Protein AF-A0A7Y7N7R8-F1 (afdb_monomer_lite)

Secondary structure (DSSP, 8-state):
-------------------PPB--B-GGGTT-BTTS----BS---TTSBPPSEEEEEEETTEEEEEEEEEETTS-HHHHHHHHHHHHGGGB-GGGSS-SSEEEEEETTTTEEEEEEEETTEEEEEEEE--GGG--

pLDDT: mean 86.13, std 18.31, range [34.94, 98.69]

Foldseek 3Di:
DDDDDDDDDPPPPPPPPVLAAAFDFDCVQAFDAPPDDDDGGPDPPVRHAYFPDKDFDDDPRGTFKIKTHHFASAALVRHVVNCCVPFVVQWDPVAPPPRAKTKGQPPVQQWIWIWGADPGGIMIMIGGHDPVVPD

Structure (mmCIF, N/CA/C/O backbone):
data_AF-A0A7Y7N7R8-F1
#
_entry.id   AF-A0A7Y7N7R8-F1
#
loop_
_atom_site.group_PDB
_atom_site.id
_atom_site.type_symbol
_atom_site.label_atom_id
_atom_site.label_alt_id
_atom_site.label_comp_id
_atom_site.label_asym_id
_atom_site.label_entity_id
_atom_site.label_seq_id
_atom_site.pdbx_PDB_ins_code
_atom_site.Cartn_x
_atom_site.Cartn_y
_atom_site.Cartn_z
_atom_site.occupancy
_atom_site.B_iso_or_equiv
_atom_site.auth_seq_id
_atom_site.auth_comp_id
_atom_site.auth_asym_id
_atom_site.auth_atom_id
_atom_site.pdbx_PDB_model_num
ATOM 1 N N . MET A 1 1 ? -5.176 30.288 58.166 1.00 38.91 1 MET A N 1
ATOM 2 C CA . MET A 1 1 ? -6.059 29.700 57.132 1.00 38.91 1 MET A CA 1
ATOM 3 C C . MET A 1 1 ? -5.296 29.610 55.813 1.00 38.91 1 MET A C 1
ATOM 5 O O . MET A 1 1 ? -5.083 30.637 55.187 1.00 38.91 1 MET A O 1
ATOM 9 N N . LYS A 1 2 ? -4.819 28.422 55.416 1.00 34.94 2 LYS A N 1
ATOM 10 C CA . LYS A 1 2 ? -4.167 28.194 54.113 1.00 34.94 2 LYS A CA 1
ATOM 11 C C . LYS A 1 2 ? -5.128 27.394 53.232 1.00 34.94 2 LYS A C 1
ATOM 13 O O . LYS A 1 2 ? -5.525 26.300 53.616 1.00 34.94 2 LYS A O 1
ATOM 18 N N . LYS A 1 3 ? -5.539 27.967 52.097 1.00 40.97 3 LYS A N 1
ATOM 19 C CA . LYS A 1 3 ? -6.347 27.285 51.077 1.00 40.97 3 LYS A CA 1
ATOM 20 C C . LYS A 1 3 ? -5.410 26.419 50.234 1.00 40.97 3 LYS A C 1
ATOM 22 O O . LYS A 1 3 ? -4.478 26.950 49.638 1.00 40.97 3 LYS A O 1
ATOM 27 N N . ILE A 1 4 ? -5.640 25.111 50.212 1.00 45.59 4 ILE A N 1
ATOM 28 C CA . ILE A 1 4 ? -4.957 24.181 49.307 1.00 45.59 4 ILE A CA 1
ATOM 29 C C . ILE A 1 4 ? -5.834 24.087 48.058 1.00 45.59 4 ILE A C 1
ATOM 31 O O . ILE A 1 4 ? -6.977 23.645 48.139 1.00 45.59 4 ILE A O 1
ATOM 35 N N . ILE A 1 5 ? -5.326 24.574 46.927 1.00 48.94 5 ILE A N 1
ATOM 36 C CA . ILE A 1 5 ? -5.965 24.423 45.618 1.00 48.94 5 ILE A CA 1
ATOM 37 C C . ILE A 1 5 ? -5.519 23.065 45.080 1.00 48.94 5 ILE A C 1
ATOM 39 O O . ILE A 1 5 ? -4.333 22.847 44.845 1.00 48.94 5 ILE A O 1
ATOM 43 N N . LEU A 1 6 ? -6.469 22.142 44.951 1.00 40.31 6 LEU A N 1
ATOM 44 C CA . LEU A 1 6 ? -6.251 20.829 44.358 1.00 40.31 6 LEU A CA 1
ATOM 45 C C . LEU A 1 6 ? -6.399 20.976 42.837 1.00 40.31 6 LEU A C 1
ATOM 47 O O . LEU A 1 6 ? -7.508 21.127 42.328 1.00 40.31 6 LEU A O 1
ATOM 51 N N . THR A 1 7 ? -5.283 20.995 42.114 1.00 49.53 7 THR A N 1
ATOM 52 C CA . THR A 1 7 ? -5.288 21.025 40.648 1.00 49.53 7 THR A CA 1
ATOM 53 C C . THR A 1 7 ? -5.429 19.597 40.133 1.00 49.53 7 THR A C 1
ATOM 55 O O . THR A 1 7 ? -4.473 18.824 40.155 1.00 49.53 7 THR A O 1
ATOM 58 N N . THR A 1 8 ? -6.626 19.230 39.684 1.00 47.59 8 THR A N 1
ATOM 59 C CA . THR A 1 8 ? -6.876 17.952 39.010 1.00 47.59 8 THR A CA 1
ATOM 60 C C . THR A 1 8 ? -6.236 17.986 37.623 1.00 47.59 8 THR A C 1
ATOM 62 O O . THR A 1 8 ? -6.742 18.636 36.711 1.00 47.59 8 THR A O 1
ATOM 65 N N . ILE A 1 9 ? -5.110 17.292 37.459 1.00 52.53 9 ILE A N 1
ATOM 66 C CA . ILE A 1 9 ? -4.519 17.014 36.148 1.00 52.53 9 ILE A CA 1
ATOM 67 C C . ILE A 1 9 ? -5.372 15.919 35.507 1.00 52.53 9 ILE A C 1
ATOM 69 O O . ILE A 1 9 ? -5.274 14.746 35.860 1.00 52.53 9 ILE A O 1
ATOM 73 N N . MET A 1 10 ? -6.249 16.314 34.586 1.00 43.91 10 MET A N 1
ATOM 74 C CA . MET A 1 10 ? -6.976 15.385 33.730 1.00 43.91 10 MET A CA 1
ATOM 75 C C . MET A 1 10 ? -5.989 14.881 32.672 1.00 43.91 10 MET A C 1
ATOM 77 O O . MET A 1 10 ? -5.747 15.531 31.658 1.00 43.91 10 MET A O 1
ATOM 81 N N . LEU A 1 11 ? -5.335 13.759 32.968 1.00 39.94 11 LEU A N 1
ATOM 82 C CA . LEU A 1 11 ? -4.451 13.079 32.032 1.00 39.94 11 LEU A CA 1
ATOM 83 C C . LEU A 1 11 ? -5.332 12.516 30.907 1.00 39.94 11 LEU A C 1
ATOM 85 O O . LEU A 1 11 ? -6.044 11.534 31.110 1.00 39.94 11 LEU A O 1
ATOM 89 N N . LEU A 1 12 ? -5.329 13.169 29.741 1.00 43.19 12 LEU A N 1
ATOM 90 C CA . LEU A 1 12 ? -5.904 12.614 28.517 1.00 43.19 12 LEU A CA 1
ATOM 91 C C . LEU A 1 12 ? -5.058 11.392 28.138 1.00 43.19 12 LEU A C 1
ATOM 93 O O . LEU A 1 12 ? -4.054 11.498 27.436 1.00 43.19 12 LEU A O 1
ATOM 97 N N . THR A 1 13 ? -5.420 10.217 28.641 1.00 46.00 13 THR A N 1
ATOM 98 C CA . THR A 1 13 ? -4.945 8.970 28.060 1.00 46.00 13 THR A CA 1
ATOM 99 C C . THR A 1 13 ? -5.649 8.837 26.718 1.00 46.00 13 THR A C 1
ATOM 101 O O . THR A 1 13 ? -6.826 8.489 26.646 1.00 46.00 13 THR A O 1
ATOM 104 N N . ALA A 1 14 ? -4.941 9.182 25.638 1.00 50.72 14 ALA A N 1
ATOM 105 C CA . ALA A 1 14 ? -5.323 8.747 24.306 1.00 50.72 14 ALA A CA 1
ATOM 106 C C . ALA A 1 14 ? -5.465 7.226 24.382 1.00 50.72 14 ALA A C 1
ATOM 108 O O . ALA A 1 14 ? -4.484 6.496 24.541 1.00 50.72 14 ALA A O 1
ATOM 109 N N . THR A 1 15 ? -6.705 6.752 24.385 1.00 44.72 15 THR A N 1
ATOM 110 C CA . THR A 1 15 ? -7.005 5.340 24.237 1.00 44.72 15 THR A CA 1
ATOM 111 C C . THR A 1 15 ? -6.648 5.001 22.799 1.00 44.72 15 THR A C 1
ATOM 113 O O . THR A 1 15 ? -7.491 5.021 21.911 1.00 44.72 15 THR A O 1
ATOM 116 N N . HIS A 1 16 ? -5.372 4.696 22.558 1.00 47.75 16 HIS A N 1
ATOM 117 C CA . HIS A 1 16 ? -5.006 3.808 21.469 1.00 47.75 16 HIS A CA 1
ATOM 118 C C . HIS A 1 16 ? -5.651 2.463 21.813 1.00 47.75 16 HIS A C 1
ATOM 120 O O . HIS A 1 16 ? -5.028 1.581 22.404 1.00 47.75 16 HIS A O 1
ATOM 126 N N . LEU A 1 17 ? -6.952 2.329 21.525 1.00 47.31 17 LEU A N 1
ATOM 127 C CA . LEU A 1 17 ? -7.518 1.029 21.208 1.00 47.31 17 LEU A CA 1
ATOM 128 C C . LEU A 1 17 ? -6.512 0.416 20.241 1.00 47.31 17 LEU A C 1
ATOM 130 O O . LEU A 1 17 ? -6.251 1.016 19.204 1.00 47.31 17 LEU A O 1
ATOM 134 N N . ASN A 1 18 ? -5.871 -0.681 20.652 1.00 52.69 18 ASN A N 1
ATOM 135 C CA . ASN A 1 18 ? -4.915 -1.433 19.846 1.00 52.69 18 ASN A CA 1
ATOM 136 C C . ASN A 1 18 ? -5.650 -1.903 18.584 1.00 52.69 18 ASN A C 1
ATOM 138 O O . ASN A 1 18 ? -6.176 -3.015 18.535 1.00 52.69 18 ASN A O 1
ATOM 142 N N . ALA A 1 19 ? -5.771 -1.018 17.599 1.00 64.88 19 ALA A N 1
ATOM 143 C CA . ALA A 1 19 ? -6.252 -1.354 16.286 1.00 64.88 19 ALA A CA 1
ATOM 144 C C . ALA A 1 19 ? -5.179 -2.274 15.715 1.00 64.88 19 ALA A C 1
ATOM 146 O O . ALA A 1 19 ? -4.038 -1.876 15.512 1.00 64.88 19 ALA A O 1
ATOM 147 N N . GLN A 1 20 ? -5.534 -3.548 15.594 1.00 81.62 20 GLN A N 1
ATOM 148 C CA . GLN A 1 20 ? -4.665 -4.603 15.092 1.00 81.62 20 GLN A CA 1
ATOM 149 C C . GLN A 1 20 ? -4.029 -4.150 13.768 1.00 81.62 20 GLN A C 1
ATOM 151 O O . GLN A 1 20 ? -4.749 -3.698 12.883 1.00 81.62 20 GLN A O 1
ATOM 156 N N . GLU A 1 21 ? -2.709 -4.233 13.606 1.00 90.44 21 GLU A N 1
ATOM 157 C CA . GLU A 1 21 ? -2.064 -3.838 12.343 1.00 90.44 21 GLU A CA 1
ATOM 158 C C . GLU A 1 21 ? -2.637 -4.627 11.152 1.00 90.44 21 GLU A C 1
ATOM 160 O O . GLU A 1 21 ? -3.122 -5.750 11.307 1.00 90.44 21 GLU A O 1
ATOM 165 N N . ILE A 1 22 ? -2.575 -4.062 9.945 1.00 93.94 22 ILE A N 1
ATOM 166 C CA . ILE A 1 22 ? -2.929 -4.780 8.709 1.00 93.94 22 ILE A CA 1
ATOM 167 C C . ILE A 1 22 ? -1.675 -5.299 7.993 1.00 93.94 22 ILE A C 1
ATOM 169 O O . ILE A 1 22 ? -0.616 -4.665 8.021 1.00 93.94 22 ILE A O 1
ATOM 173 N N . LYS A 1 23 ? -1.779 -6.431 7.287 1.00 95.06 23 LYS A N 1
ATOM 174 C CA . LYS A 1 23 ? -0.655 -6.993 6.519 1.00 95.06 23 LYS A CA 1
ATOM 175 C C . LYS A 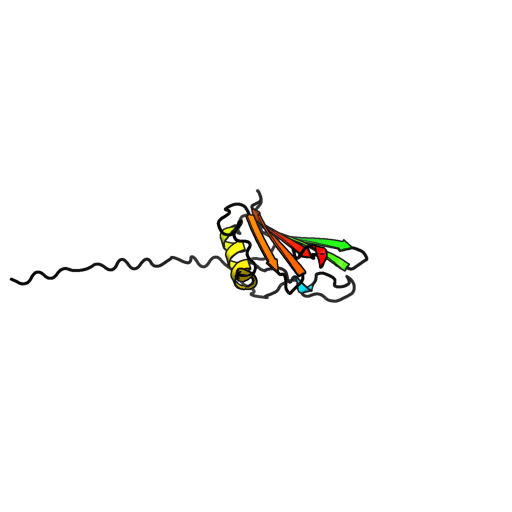1 23 ? -0.384 -6.252 5.216 1.00 95.06 23 LYS A C 1
ATOM 177 O O . LYS A 1 23 ? -0.803 -6.656 4.136 1.00 95.06 23 LYS A O 1
ATOM 182 N N . LEU A 1 24 ? 0.414 -5.195 5.295 1.00 95.94 24 LEU A N 1
ATOM 183 C CA . LEU A 1 24 ? 0.813 -4.431 4.114 1.00 95.94 24 LEU A CA 1
ATOM 184 C C . LEU A 1 24 ? 1.559 -5.282 3.077 1.00 95.94 24 LEU A C 1
ATOM 186 O O . LEU A 1 24 ? 2.531 -5.974 3.400 1.00 95.94 24 LEU A O 1
ATOM 190 N N . PHE A 1 25 ? 1.138 -5.147 1.819 1.00 96.19 25 PHE A N 1
ATOM 191 C CA . PHE A 1 25 ? 1.819 -5.739 0.673 1.00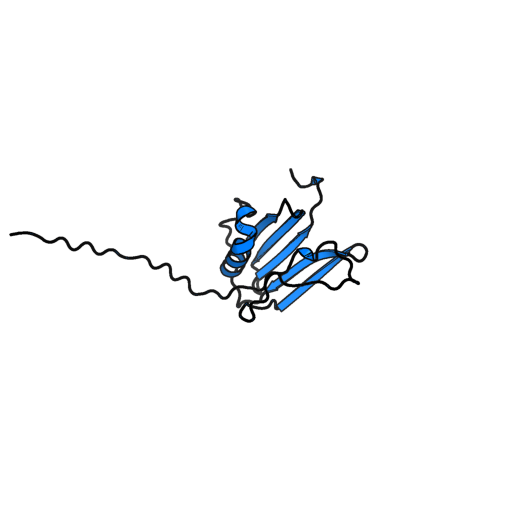 96.19 25 PHE A CA 1
ATOM 192 C C . PHE A 1 25 ? 3.230 -5.160 0.523 1.00 96.19 25 PHE A C 1
ATOM 194 O O . PHE A 1 25 ? 3.437 -3.974 0.790 1.00 96.19 25 PHE A O 1
ATOM 201 N N . ASP A 1 26 ? 4.197 -5.983 0.112 1.00 95.69 26 ASP A N 1
ATOM 202 C CA . ASP A 1 26 ? 5.578 -5.566 -0.133 1.00 95.69 26 ASP A CA 1
ATOM 203 C C . ASP A 1 26 ? 5.738 -5.007 -1.556 1.00 95.69 26 ASP A C 1
ATOM 205 O O . ASP A 1 26 ? 5.757 -5.764 -2.526 1.00 95.69 26 ASP A O 1
ATOM 209 N N . PRO A 1 27 ? 5.940 -3.687 -1.731 1.00 95.19 27 PRO A N 1
ATOM 210 C CA . PRO A 1 27 ? 6.105 -3.100 -3.058 1.00 95.19 27 PRO A CA 1
ATOM 211 C C . PRO A 1 27 ? 7.407 -3.532 -3.746 1.00 95.19 27 PRO A C 1
ATOM 213 O O . PRO A 1 27 ? 7.628 -3.173 -4.897 1.00 95.19 27 PRO A O 1
ATOM 216 N N . GLY A 1 28 ? 8.286 -4.280 -3.062 1.00 93.75 28 GLY A N 1
ATOM 217 C CA . GLY A 1 28 ? 9.457 -4.913 -3.665 1.00 93.75 28 GLY A CA 1
ATOM 218 C C . GLY A 1 28 ? 9.118 -5.856 -4.821 1.00 93.75 28 GLY A C 1
ATOM 219 O O . GLY A 1 28 ? 9.976 -6.061 -5.672 1.00 93.75 28 GLY A O 1
ATOM 220 N N . VAL A 1 29 ? 7.881 -6.363 -4.885 1.00 94.12 29 VAL A N 1
ATOM 221 C CA . VAL A 1 29 ? 7.376 -7.200 -5.985 1.00 94.12 29 VAL A CA 1
ATOM 222 C C . VAL A 1 29 ? 7.253 -6.426 -7.306 1.00 94.12 29 VAL A C 1
ATOM 224 O O . VAL A 1 29 ? 7.385 -7.014 -8.377 1.00 94.12 29 VAL A O 1
ATOM 227 N N . LEU A 1 30 ? 7.027 -5.108 -7.262 1.00 94.69 30 LEU A N 1
ATOM 228 C CA . LEU A 1 30 ? 6.831 -4.299 -8.468 1.00 94.69 30 LEU A CA 1
ATOM 229 C C . LEU A 1 30 ? 8.076 -4.342 -9.370 1.00 94.69 30 LEU A C 1
ATOM 231 O O . LEU A 1 30 ? 9.190 -4.050 -8.938 1.00 94.69 30 LEU A O 1
ATOM 235 N N . GLY A 1 31 ? 7.870 -4.681 -10.641 1.00 93.25 31 GLY A N 1
ATOM 236 C CA . GLY A 1 31 ? 8.911 -4.831 -11.657 1.00 93.25 31 GLY A CA 1
ATOM 237 C C . GLY A 1 31 ? 9.624 -6.189 -11.678 1.00 93.25 31 GLY A C 1
ATOM 238 O O . GLY A 1 31 ? 10.382 -6.428 -12.622 1.00 93.25 31 GLY A O 1
ATOM 239 N N . GLN A 1 32 ? 9.386 -7.069 -10.698 1.00 94.62 32 GLN A N 1
ATOM 240 C CA . GLN A 1 32 ? 9.906 -8.443 -10.716 1.00 94.62 32 GLN A CA 1
ATOM 241 C C . GLN A 1 32 ? 9.180 -9.291 -11.762 1.00 94.62 32 GLN A C 1
ATOM 243 O O . GLN A 1 32 ? 8.041 -8.983 -12.133 1.00 94.62 32 GLN A O 1
ATOM 248 N N . ALA A 1 33 ? 9.845 -10.337 -12.249 1.00 94.25 33 ALA A N 1
ATOM 249 C CA . ALA A 1 33 ? 9.256 -11.276 -13.193 1.00 94.25 33 ALA A CA 1
ATOM 250 C C . ALA A 1 33 ? 8.337 -12.277 -12.471 1.00 94.25 33 ALA A C 1
ATOM 252 O O . ALA A 1 33 ? 8.516 -12.577 -11.292 1.00 94.25 33 ALA A O 1
ATOM 253 N N . THR A 1 34 ? 7.318 -12.785 -13.164 1.00 92.56 34 THR A N 1
ATOM 254 C CA . THR A 1 34 ? 6.336 -13.709 -12.564 1.00 92.56 34 THR A CA 1
ATOM 255 C C . THR A 1 34 ? 6.863 -15.124 -12.325 1.00 92.56 34 THR A C 1
ATOM 257 O O . THR A 1 34 ? 6.197 -15.909 -11.658 1.00 92.56 34 THR A O 1
ATOM 260 N N . ASP A 1 35 ? 8.018 -15.468 -12.890 1.00 92.81 35 ASP A N 1
ATOM 261 C CA . ASP A 1 35 ? 8.715 -16.745 -12.700 1.00 92.81 35 ASP A CA 1
ATOM 262 C C . ASP A 1 35 ? 9.710 -16.725 -11.524 1.00 92.81 35 ASP A C 1
ATOM 264 O O . ASP A 1 35 ? 10.288 -17.758 -11.182 1.00 92.81 35 ASP A O 1
ATOM 268 N N . GLU A 1 36 ? 9.870 -15.580 -10.858 1.00 89.06 36 GLU A N 1
ATOM 269 C CA . GLU A 1 36 ? 10.686 -15.428 -9.657 1.00 89.06 36 GLU A CA 1
ATOM 270 C C . GLU A 1 36 ? 9.842 -15.604 -8.384 1.00 89.06 36 GLU A C 1
ATOM 272 O O . GLU A 1 36 ? 8.670 -15.225 -8.310 1.00 89.06 36 GLU A O 1
ATOM 277 N N . ALA A 1 37 ? 10.442 -16.178 -7.338 1.00 90.06 37 ALA A N 1
ATOM 278 C CA . ALA A 1 37 ? 9.797 -16.265 -6.033 1.00 90.06 37 ALA A CA 1
ATOM 279 C C . ALA A 1 37 ? 9.725 -14.876 -5.385 1.00 90.06 37 ALA A C 1
ATOM 281 O O . ALA A 1 37 ? 10.753 -14.229 -5.179 1.00 90.06 37 ALA A O 1
ATOM 282 N N . VAL A 1 38 ? 8.521 -14.447 -5.000 1.00 90.06 38 VAL A N 1
ATOM 283 C CA . VAL A 1 38 ? 8.290 -13.107 -4.448 1.00 90.06 38 VAL A CA 1
ATOM 284 C C . VAL A 1 38 ? 7.767 -13.147 -3.014 1.00 90.06 38 VAL A C 1
ATOM 286 O O . VAL A 1 38 ? 6.975 -14.009 -2.630 1.00 90.06 38 VAL A O 1
ATOM 289 N N . LYS A 1 39 ? 8.188 -12.173 -2.202 1.00 90.56 39 LYS A N 1
ATOM 290 C CA . LYS A 1 39 ? 7.637 -11.936 -0.863 1.00 90.56 39 LYS A CA 1
ATOM 291 C C . LYS A 1 39 ? 6.451 -10.981 -0.981 1.00 90.56 39 LYS A C 1
ATOM 293 O O . LYS A 1 39 ? 6.633 -9.842 -1.385 1.00 90.56 39 LYS A O 1
ATOM 298 N N . LEU A 1 40 ? 5.254 -11.431 -0.601 1.00 90.31 40 LEU A N 1
ATOM 299 C CA . LEU A 1 40 ? 4.027 -10.638 -0.770 1.00 90.31 40 LEU A CA 1
ATOM 300 C C . LEU A 1 40 ? 3.794 -9.589 0.324 1.00 90.31 40 LEU A C 1
ATOM 302 O O . LEU A 1 40 ? 3.138 -8.594 0.051 1.00 90.31 40 LEU A O 1
ATOM 306 N N . PHE A 1 41 ? 4.308 -9.776 1.544 1.00 92.31 41 PHE A N 1
ATOM 307 C CA . PHE A 1 41 ? 3.987 -8.914 2.694 1.00 92.31 41 PHE A CA 1
ATOM 308 C C . PHE A 1 41 ? 5.235 -8.368 3.371 1.00 92.31 41 PHE A C 1
ATOM 310 O O . PHE A 1 41 ? 6.157 -9.133 3.632 1.00 92.31 41 PHE A O 1
ATOM 317 N N . VAL A 1 42 ? 5.256 -7.078 3.730 1.00 84.12 42 VAL A N 1
ATOM 318 C CA . VAL A 1 42 ? 6.439 -6.432 4.338 1.00 84.12 42 VAL A CA 1
ATOM 319 C C . VAL A 1 42 ? 6.814 -7.087 5.6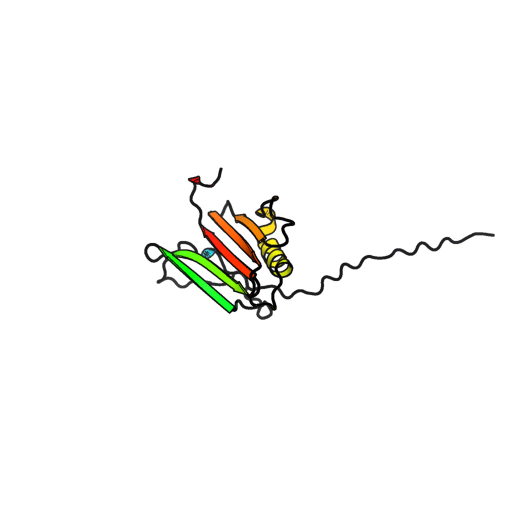73 1.00 84.12 42 VAL A C 1
ATOM 321 O O . VAL A 1 42 ? 7.982 -7.424 5.899 1.00 84.12 42 VAL A O 1
ATOM 324 N N . ALA A 1 43 ? 5.821 -7.273 6.545 1.00 76.56 43 ALA A N 1
ATOM 325 C CA . ALA A 1 43 ? 5.949 -7.908 7.852 1.00 76.56 43 ALA A CA 1
ATOM 326 C C . ALA A 1 43 ? 5.046 -9.143 7.934 1.00 76.56 43 ALA A C 1
ATOM 328 O O . ALA A 1 43 ? 3.972 -9.183 7.338 1.00 76.56 43 ALA A O 1
ATOM 329 N N . THR A 1 44 ? 5.488 -10.145 8.690 1.00 69.00 44 THR A N 1
ATOM 330 C CA . THR A 1 44 ? 4.758 -11.397 8.912 1.00 69.00 44 THR A CA 1
ATOM 331 C C . THR A 1 44 ? 4.252 -11.487 10.348 1.00 69.00 44 THR A C 1
ATOM 333 O O . THR A 1 44 ? 4.377 -12.548 10.955 1.00 69.00 44 THR A O 1
ATOM 336 N N . ASP A 1 45 ? 3.733 -10.390 10.918 1.00 83.38 45 ASP A N 1
ATOM 337 C CA . ASP A 1 45 ? 3.048 -10.488 12.211 1.00 83.38 45 ASP A CA 1
ATOM 338 C C . ASP A 1 45 ? 1.854 -11.444 12.036 1.00 83.38 45 ASP A C 1
ATOM 340 O O . ASP A 1 45 ? 0.949 -11.149 11.246 1.00 83.38 45 ASP A O 1
ATOM 344 N N . PRO A 1 46 ? 1.841 -12.610 12.710 1.00 82.06 46 PRO A N 1
ATOM 345 C CA . PRO A 1 46 ? 0.742 -13.563 12.598 1.00 82.06 46 PRO A CA 1
ATOM 346 C C . PRO A 1 46 ? -0.577 -13.005 13.141 1.00 82.06 46 PRO A C 1
ATOM 348 O O . PRO A 1 46 ? -1.630 -13.571 12.863 1.00 82.06 46 PRO A O 1
ATOM 351 N N . LYS A 1 47 ? -0.530 -11.918 13.918 1.00 87.31 47 LYS A N 1
ATOM 352 C CA . LYS A 1 47 ? -1.705 -11.228 14.435 1.00 87.31 47 LYS A CA 1
ATOM 353 C C . LYS A 1 47 ? -2.150 -10.076 13.545 1.00 87.31 47 LYS A C 1
ATOM 355 O O . LYS A 1 47 ? -3.195 -9.526 13.841 1.00 87.31 47 LYS A O 1
ATOM 360 N N . ALA A 1 48 ? -1.438 -9.686 12.494 1.00 91.50 48 ALA A N 1
ATOM 361 C CA . ALA A 1 48 ? -1.934 -8.629 11.617 1.00 91.50 48 ALA A CA 1
ATOM 362 C C . ALA A 1 48 ? -3.124 -9.123 10.773 1.00 91.50 48 ALA A C 1
ATOM 364 O O . ALA A 1 48 ? -3.174 -10.286 10.369 1.00 91.50 48 ALA A O 1
ATOM 365 N N . VAL A 1 49 ? -4.085 -8.238 10.500 1.00 93.94 49 VAL A N 1
ATOM 366 C CA . VAL A 1 49 ? -5.268 -8.551 9.691 1.00 93.94 49 VAL A CA 1
ATOM 367 C C . VAL A 1 49 ? -4.842 -8.854 8.254 1.00 93.94 49 VAL A C 1
ATOM 369 O O . VAL A 1 49 ? -4.169 -8.046 7.611 1.00 93.94 49 VAL A O 1
ATOM 372 N N . GLU A 1 50 ? -5.248 -10.018 7.755 1.00 94.31 50 GLU A N 1
ATOM 373 C CA . GLU A 1 50 ? -5.006 -10.463 6.380 1.00 94.31 50 GLU A CA 1
ATOM 374 C C . GLU A 1 50 ? -5.897 -9.709 5.377 1.00 94.31 50 GLU A C 1
ATOM 376 O O . GLU A 1 50 ? -7.047 -9.381 5.699 1.00 94.31 50 GLU A O 1
ATOM 381 N N . PRO A 1 51 ? -5.420 -9.461 4.145 1.00 95.88 51 PRO A N 1
ATOM 382 C CA . PRO A 1 51 ? -6.288 -8.989 3.079 1.00 95.88 51 PRO A CA 1
ATOM 383 C C . PRO A 1 51 ? -7.276 -10.081 2.653 1.00 95.88 51 PRO A C 1
ATOM 385 O O . PRO A 1 51 ? -6.973 -11.272 2.682 1.00 95.88 51 PRO A O 1
ATOM 388 N N . GLN A 1 52 ? -8.458 -9.666 2.203 1.00 96.75 52 GLN A N 1
ATOM 389 C CA . GLN A 1 52 ? -9.438 -10.572 1.602 1.00 96.75 52 GLN A CA 1
ATOM 390 C C . GLN A 1 52 ? -9.047 -10.947 0.176 1.00 96.75 52 GLN A C 1
ATOM 392 O O . GLN A 1 52 ? -9.208 -12.096 -0.230 1.00 96.75 52 GLN A O 1
ATOM 397 N N . THR A 1 53 ? -8.539 -9.977 -0.589 1.00 96.81 53 THR A N 1
ATOM 398 C CA . THR A 1 53 ? -8.075 -10.199 -1.958 1.00 96.81 53 THR A CA 1
ATOM 399 C C . THR A 1 53 ? -6.836 -9.365 -2.262 1.00 96.81 53 THR A C 1
ATOM 401 O O . THR A 1 53 ? -6.631 -8.272 -1.723 1.00 96.81 53 THR A O 1
ATOM 404 N N . ILE A 1 54 ? -6.005 -9.904 -3.151 1.00 97.06 54 ILE A N 1
ATOM 405 C CA . ILE A 1 54 ? -4.888 -9.207 -3.782 1.00 97.06 54 ILE A CA 1
ATOM 406 C C . ILE A 1 54 ? -5.062 -9.405 -5.285 1.00 97.06 54 ILE A C 1
ATOM 408 O O . ILE A 1 54 ? -5.082 -10.537 -5.763 1.00 97.06 54 ILE A O 1
ATOM 412 N N . GLN A 1 55 ? -5.199 -8.309 -6.021 1.00 97.62 55 GLN A N 1
ATOM 413 C CA . GLN A 1 55 ? -5.166 -8.288 -7.477 1.00 97.62 55 GLN A CA 1
ATOM 414 C C . GLN A 1 55 ? -3.822 -7.722 -7.924 1.00 97.62 55 GLN A C 1
ATOM 416 O O . GLN A 1 55 ? -3.346 -6.729 -7.372 1.00 97.62 55 GLN A O 1
ATOM 421 N N . VAL A 1 56 ? -3.224 -8.354 -8.928 1.00 96.19 56 VAL A N 1
ATOM 422 C CA . VAL A 1 56 ? -1.956 -7.933 -9.520 1.00 96.19 56 VAL A CA 1
ATOM 423 C C . VAL A 1 56 ? -2.152 -7.657 -11.002 1.00 96.19 56 VAL A C 1
ATOM 425 O O . VAL A 1 56 ? -2.796 -8.438 -11.701 1.00 96.19 56 VAL A O 1
ATOM 428 N N . ASP A 1 57 ? -1.568 -6.564 -11.469 1.00 96.38 57 ASP A N 1
ATOM 429 C CA . ASP A 1 57 ? -1.542 -6.201 -12.878 1.00 96.38 57 ASP A CA 1
ATOM 430 C C . ASP A 1 57 ? -0.177 -6.582 -13.455 1.00 96.38 57 ASP A C 1
ATOM 432 O O . ASP A 1 57 ? 0.868 -6.335 -12.839 1.00 96.38 57 ASP A O 1
ATOM 436 N N . LEU A 1 58 ? -0.166 -7.175 -14.648 1.00 95.69 58 LEU A N 1
ATOM 437 C CA . LEU A 1 58 ? 1.048 -7.648 -15.309 1.00 95.69 58 LEU A CA 1
ATOM 438 C C . LEU A 1 58 ? 1.271 -6.921 -16.632 1.00 95.69 58 LEU A C 1
ATOM 440 O O . LEU A 1 58 ? 0.387 -6.878 -17.483 1.00 95.69 58 LEU A O 1
ATOM 444 N N . GLU A 1 59 ? 2.494 -6.447 -16.842 1.00 95.06 59 GLU A N 1
ATOM 445 C CA . GLU A 1 59 ? 2.952 -5.909 -18.120 1.00 95.06 59 GLU A CA 1
ATOM 446 C C . GLU A 1 59 ? 4.242 -6.619 -18.520 1.00 95.06 59 GLU A C 1
ATOM 448 O O . GLU A 1 59 ? 5.213 -6.641 -17.765 1.00 95.06 59 GLU A O 1
ATOM 453 N N . ASN A 1 60 ? 4.262 -7.222 -19.713 1.00 94.31 60 ASN A N 1
ATOM 454 C CA . ASN A 1 60 ? 5.429 -7.938 -20.245 1.00 94.31 60 ASN A CA 1
ATOM 455 C C . ASN A 1 60 ? 6.012 -8.983 -19.268 1.00 94.31 60 ASN A C 1
ATOM 457 O O . ASN A 1 60 ? 7.229 -9.091 -19.116 1.00 94.31 60 ASN A O 1
ATOM 461 N N . GLY A 1 61 ? 5.139 -9.724 -18.574 1.00 94.06 61 GLY A N 1
ATOM 462 C CA . GLY A 1 61 ? 5.536 -10.753 -17.604 1.00 94.06 61 GLY A CA 1
ATOM 463 C C . GLY A 1 61 ? 6.078 -10.212 -16.277 1.00 94.06 61 GLY A C 1
ATOM 464 O O . GLY A 1 61 ? 6.691 -10.965 -15.524 1.00 94.06 61 GLY A O 1
ATOM 465 N N . LYS A 1 62 ? 5.878 -8.919 -15.984 1.00 94.62 62 LYS A N 1
ATOM 466 C CA . LYS A 1 62 ? 6.326 -8.268 -14.748 1.00 94.62 62 LYS A CA 1
ATOM 467 C C . LYS A 1 62 ? 5.175 -7.622 -13.998 1.00 94.62 62 LYS A C 1
ATOM 469 O O . LYS A 1 62 ? 4.239 -7.114 -14.612 1.00 94.62 62 LYS A O 1
ATOM 474 N N . TYR A 1 63 ? 5.276 -7.578 -12.673 1.00 94.88 63 TYR A N 1
ATOM 475 C CA . TYR A 1 63 ? 4.299 -6.887 -11.831 1.00 94.88 63 TYR A CA 1
ATOM 476 C C . TYR A 1 63 ? 4.332 -5.373 -12.081 1.00 94.88 63 TYR A C 1
ATOM 478 O O . TYR A 1 63 ? 5.361 -4.725 -11.889 1.00 94.88 63 TYR A O 1
ATOM 486 N N . SER A 1 64 ? 3.200 -4.809 -12.492 1.00 95.44 64 SER A N 1
ATOM 487 C CA . SER A 1 64 ? 3.045 -3.401 -12.892 1.00 95.44 64 SER A CA 1
ATOM 488 C C . SER A 1 64 ? 2.096 -2.615 -11.987 1.00 95.44 64 SER A C 1
ATOM 490 O O . SER A 1 64 ? 2.142 -1.392 -11.970 1.00 95.44 64 SER A O 1
ATOM 492 N N . GLY A 1 65 ? 1.288 -3.297 -11.182 1.00 96.75 65 GLY A N 1
ATOM 493 C CA . GLY A 1 65 ? 0.355 -2.685 -10.245 1.00 96.75 65 GLY A CA 1
ATOM 494 C C . GLY A 1 65 ? -0.177 -3.724 -9.274 1.00 96.75 65 GLY A C 1
ATOM 495 O O . GLY A 1 65 ? -0.199 -4.918 -9.580 1.00 96.75 65 GLY A O 1
ATOM 496 N N . VAL A 1 66 ? -0.555 -3.288 -8.074 1.00 97.94 66 VAL A N 1
ATOM 497 C CA . VAL A 1 66 ? -1.151 -4.172 -7.068 1.00 97.94 66 VAL A CA 1
ATOM 498 C C . VAL A 1 66 ? -2.287 -3.458 -6.364 1.00 97.94 66 VAL A C 1
ATOM 500 O O . VAL A 1 66 ? -2.133 -2.326 -5.912 1.00 97.94 66 VAL A O 1
ATOM 503 N N . MET A 1 67 ? -3.413 -4.141 -6.219 1.00 98.38 67 MET A N 1
ATOM 504 C CA . MET A 1 67 ? -4.564 -3.695 -5.452 1.00 98.38 67 MET A CA 1
ATOM 505 C C . MET A 1 67 ? -4.850 -4.705 -4.345 1.00 98.38 67 MET A C 1
ATOM 507 O O . MET A 1 67 ? -5.066 -5.883 -4.599 1.00 98.38 67 MET A O 1
ATOM 511 N N . VAL A 1 68 ? -4.870 -4.229 -3.108 1.00 98.25 68 VAL A N 1
ATOM 512 C CA . VAL A 1 68 ? -5.123 -5.026 -1.909 1.00 98.25 68 VAL A CA 1
ATOM 513 C C . VAL A 1 68 ? -6.443 -4.581 -1.303 1.00 98.25 68 VAL A C 1
ATOM 515 O O . VAL A 1 68 ? -6.647 -3.384 -1.088 1.00 98.25 68 VAL A O 1
ATOM 518 N N . HIS A 1 69 ? -7.330 -5.528 -1.018 1.00 98.31 69 HIS A N 1
ATOM 519 C CA . HIS A 1 69 ? -8.615 -5.260 -0.387 1.00 98.31 69 HIS A CA 1
ATOM 520 C C . HIS A 1 69 ? -8.680 -5.866 1.012 1.00 98.31 69 HIS A C 1
ATOM 522 O O . HIS A 1 69 ? -8.362 -7.038 1.214 1.00 98.31 69 HIS A O 1
ATOM 528 N N . TYR A 1 70 ? -9.147 -5.068 1.963 1.00 97.62 70 TYR A N 1
ATOM 529 C CA . TYR A 1 70 ? -9.477 -5.487 3.317 1.00 97.62 70 TYR A CA 1
ATOM 530 C C . TYR A 1 70 ? -10.966 -5.293 3.545 1.00 97.62 70 TYR A C 1
ATOM 532 O O . TYR A 1 70 ? -11.531 -4.282 3.124 1.00 97.62 70 TYR A O 1
ATOM 540 N N . GLY A 1 71 ? -11.573 -6.243 4.252 1.00 96.75 71 GLY A N 1
ATOM 541 C CA . GLY A 1 71 ? -13.000 -6.211 4.541 1.00 96.75 71 GLY A CA 1
ATOM 542 C C . GLY A 1 71 ? -13.404 -5.104 5.517 1.00 96.75 71 GLY A C 1
ATOM 543 O O . GLY A 1 71 ? -12.579 -4.380 6.077 1.00 96.75 71 GLY A O 1
ATOM 544 N N . ARG A 1 72 ? -14.711 -5.022 5.785 1.00 95.69 72 ARG A N 1
ATOM 545 C CA . ARG A 1 72 ? -15.344 -4.017 6.664 1.00 95.69 72 ARG A CA 1
ATOM 546 C C . ARG A 1 72 ? -14.843 -4.007 8.114 1.00 95.69 72 ARG A C 1
ATOM 548 O O . ARG A 1 72 ? -15.142 -3.069 8.845 1.00 95.69 72 ARG A O 1
ATOM 555 N N . ASN A 1 73 ? -14.110 -5.034 8.542 1.00 93.88 73 ASN A N 1
ATOM 556 C CA . ASN A 1 73 ? -13.460 -5.089 9.852 1.00 93.88 73 ASN A CA 1
ATOM 557 C C . ASN A 1 73 ? -12.207 -4.199 9.947 1.00 93.88 73 ASN A C 1
ATOM 559 O O . ASN A 1 73 ? -11.716 -3.991 11.052 1.00 93.88 73 ASN A O 1
ATOM 563 N N . VAL A 1 74 ? -11.696 -3.687 8.822 1.00 96.00 74 VAL A N 1
ATOM 564 C CA . VAL A 1 74 ? -10.577 -2.740 8.771 1.00 96.00 74 VAL A CA 1
ATOM 565 C C . VAL A 1 74 ? -11.102 -1.337 8.500 1.00 96.00 74 VAL A C 1
ATOM 567 O O . VAL A 1 74 ? -11.825 -1.101 7.530 1.00 96.00 74 VAL A O 1
ATOM 570 N N . THR A 1 75 ? -10.712 -0.381 9.340 1.00 95.50 75 THR A N 1
ATOM 571 C CA . THR A 1 75 ? -11.057 1.030 9.129 1.00 95.50 75 THR A CA 1
ATOM 572 C C . THR A 1 75 ? -10.013 1.742 8.268 1.00 95.50 75 THR A C 1
ATOM 574 O O . THR A 1 75 ? -8.855 1.329 8.171 1.00 95.50 75 THR A O 1
ATOM 577 N N . LEU A 1 76 ? -10.407 2.860 7.646 1.00 96.00 76 LEU A N 1
ATOM 578 C CA . LEU A 1 76 ? -9.470 3.707 6.900 1.00 96.00 76 LEU A CA 1
ATOM 579 C C . LEU A 1 76 ? -8.342 4.233 7.802 1.00 96.00 76 LEU A C 1
ATOM 581 O O . LEU A 1 76 ? -7.202 4.331 7.359 1.00 96.00 76 LEU A O 1
ATOM 585 N N . GLU A 1 77 ? -8.663 4.592 9.046 1.00 95.38 77 GLU A N 1
ATOM 586 C CA . GLU A 1 77 ? -7.706 5.125 10.020 1.00 95.38 77 GLU A CA 1
ATOM 587 C C . GLU A 1 77 ? -6.673 4.070 10.414 1.00 95.38 77 GLU A C 1
ATOM 589 O O . GLU A 1 77 ? -5.484 4.318 10.261 1.00 95.38 77 GLU A O 1
ATOM 594 N N . GLN A 1 78 ? -7.117 2.860 10.754 1.00 95.06 78 GLN A N 1
ATOM 595 C CA . GLN A 1 78 ? -6.245 1.716 11.032 1.00 95.06 78 GLN A CA 1
ATOM 596 C C . GLN A 1 78 ? -5.292 1.427 9.861 1.00 95.06 78 GLN A C 1
ATOM 598 O O . GLN A 1 78 ? -4.081 1.321 10.040 1.00 95.06 78 GLN A O 1
ATOM 603 N N . ALA A 1 79 ? -5.812 1.366 8.630 1.00 96.38 79 ALA A N 1
ATOM 604 C CA . ALA A 1 79 ? -4.979 1.152 7.447 1.00 96.38 79 ALA A CA 1
ATOM 605 C C . ALA A 1 79 ? -3.986 2.306 7.207 1.00 96.38 79 ALA A C 1
ATOM 607 O O . ALA A 1 79 ? -2.843 2.082 6.800 1.00 96.38 79 ALA A O 1
ATOM 608 N N . ARG A 1 80 ? -4.406 3.550 7.467 1.00 97.38 80 ARG A N 1
ATOM 609 C CA . ARG A 1 80 ? -3.556 4.743 7.367 1.00 97.38 80 ARG A CA 1
ATOM 610 C C . ARG A 1 80 ? -2.442 4.727 8.406 1.00 97.38 80 ARG A C 1
ATOM 612 O O . ARG A 1 80 ? -1.321 5.094 8.063 1.00 97.38 80 ARG A O 1
ATOM 619 N N . GLU A 1 81 ? -2.733 4.326 9.637 1.00 95.06 81 GLU A N 1
ATOM 620 C CA . GLU A 1 81 ? -1.750 4.185 10.711 1.00 95.06 81 GLU A CA 1
ATOM 621 C C . GLU A 1 81 ? -0.691 3.144 10.343 1.00 95.06 81 GLU A C 1
ATOM 623 O O . GLU A 1 81 ? 0.489 3.498 10.297 1.00 95.06 81 GLU A O 1
ATOM 628 N N . SER A 1 82 ? -1.095 1.938 9.920 1.00 95.00 82 SER A N 1
ATOM 629 C CA . SER A 1 82 ? -0.153 0.903 9.460 1.00 95.00 82 SER A CA 1
ATOM 630 C C . SER A 1 82 ? 0.706 1.375 8.279 1.00 95.00 82 SER A C 1
ATOM 632 O O . SER A 1 82 ? 1.913 1.134 8.235 1.00 95.00 82 SER A O 1
ATOM 634 N N . LEU A 1 83 ? 0.127 2.094 7.306 1.00 96.38 83 LEU A N 1
ATOM 635 C CA . LEU A 1 83 ? 0.908 2.697 6.218 1.00 96.38 83 LEU A CA 1
ATOM 636 C C . LEU A 1 83 ? 1.891 3.750 6.743 1.00 96.38 83 LEU A C 1
ATOM 638 O O . LEU A 1 83 ? 3.031 3.816 6.281 1.00 96.38 83 LEU A O 1
ATOM 642 N N . ASN A 1 84 ? 1.478 4.567 7.707 1.00 96.25 84 ASN A N 1
ATOM 643 C CA . ASN A 1 84 ? 2.290 5.643 8.255 1.00 96.25 84 ASN A CA 1
ATOM 644 C C . ASN A 1 84 ? 3.474 5.145 9.089 1.00 96.25 84 ASN A C 1
ATOM 646 O O . ASN A 1 84 ? 4.530 5.776 9.041 1.00 96.25 84 ASN A O 1
ATOM 650 N N . GLU A 1 85 ? 3.377 4.002 9.759 1.00 93.88 85 GLU A N 1
ATOM 651 C CA . GLU A 1 85 ? 4.529 3.385 10.433 1.00 93.88 85 GLU A CA 1
ATOM 652 C C . GLU A 1 85 ? 5.735 3.206 9.501 1.00 93.88 85 GLU A C 1
ATOM 654 O O . GLU A 1 85 ? 6.883 3.349 9.920 1.00 93.88 85 GLU A O 1
ATOM 659 N N . LYS A 1 86 ? 5.483 2.939 8.213 1.00 93.12 86 LYS A N 1
ATOM 660 C CA . LYS A 1 86 ? 6.532 2.711 7.208 1.00 93.12 86 LYS A CA 1
ATOM 661 C C . LYS A 1 86 ? 6.756 3.903 6.286 1.00 93.12 86 LYS A C 1
ATOM 663 O O . LYS A 1 86 ? 7.885 4.172 5.878 1.00 93.12 86 LYS A O 1
ATOM 668 N N . TYR A 1 87 ? 5.686 4.606 5.927 1.00 96.31 87 TYR A N 1
ATOM 669 C CA . TYR A 1 87 ? 5.685 5.539 4.804 1.00 96.31 87 TYR A CA 1
ATOM 670 C C . TYR A 1 87 ? 5.306 6.973 5.175 1.00 96.31 87 TYR A C 1
ATOM 672 O O . TYR A 1 87 ? 5.242 7.802 4.272 1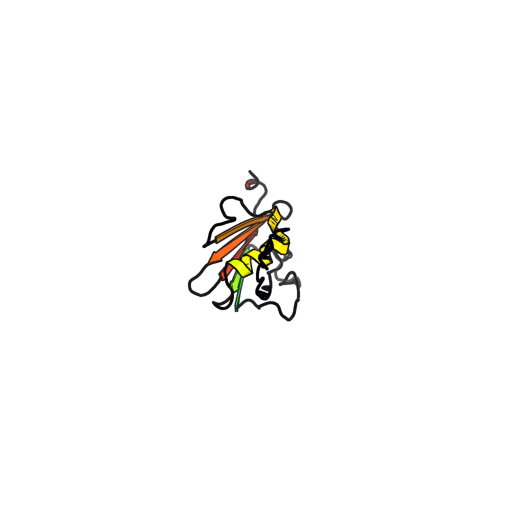.00 96.31 87 TYR A O 1
ATOM 680 N N . LYS A 1 88 ? 5.110 7.328 6.456 1.00 96.94 88 LYS A N 1
ATOM 681 C CA . LYS A 1 88 ? 4.622 8.666 6.868 1.00 96.94 88 LYS A CA 1
ATOM 682 C C . LYS A 1 88 ? 5.365 9.838 6.225 1.00 96.94 88 LYS A C 1
ATOM 684 O O . LYS A 1 88 ? 4.729 10.801 5.813 1.00 96.94 88 LYS A O 1
ATOM 689 N N . LYS A 1 89 ? 6.690 9.744 6.055 1.00 97.38 89 LYS A N 1
ATOM 690 C CA . LYS A 1 89 ? 7.497 10.802 5.412 1.00 97.38 89 LYS A CA 1
ATOM 691 C C . LYS A 1 89 ? 7.148 11.068 3.936 1.00 97.38 89 LYS A C 1
ATOM 693 O O . LYS A 1 89 ? 7.544 12.094 3.401 1.00 97.38 89 LYS A O 1
ATOM 698 N N . TYR A 1 90 ? 6.435 10.152 3.282 1.00 97.62 90 TYR A N 1
ATOM 699 C CA . TYR A 1 90 ? 5.998 10.253 1.887 1.00 97.62 90 TYR A CA 1
ATOM 700 C C . TYR A 1 90 ? 4.526 10.658 1.741 1.00 97.62 90 TYR A C 1
ATOM 702 O O . TYR A 1 90 ? 4.039 10.769 0.612 1.00 97.62 90 TYR A O 1
ATOM 710 N N . GLN A 1 91 ? 3.800 10.823 2.852 1.00 98.00 91 GLN A N 1
ATOM 711 C CA . GLN A 1 91 ? 2.383 11.170 2.831 1.00 98.00 91 GLN A CA 1
ATOM 712 C C . GLN A 1 91 ? 2.184 12.548 2.193 1.00 98.00 91 GLN A C 1
ATOM 714 O O . GLN A 1 91 ? 2.852 13.515 2.552 1.00 98.00 91 GLN A O 1
ATOM 719 N N . GLN A 1 92 ? 1.258 12.640 1.242 1.00 97.38 92 GLN A N 1
ATOM 720 C CA . GLN A 1 92 ? 0.928 13.897 0.580 1.00 97.38 92 GLN A CA 1
ATOM 721 C C . GLN A 1 92 ? 0.097 14.787 1.522 1.00 97.38 92 GLN A C 1
ATOM 723 O O . GLN A 1 92 ? -0.962 14.338 1.976 1.00 97.38 92 GLN A O 1
ATOM 728 N N . PRO A 1 93 ? 0.513 16.042 1.794 1.00 95.69 93 PRO A N 1
ATOM 729 C CA . PRO A 1 93 ? -0.171 16.916 2.752 1.00 95.69 93 PRO A CA 1
ATOM 730 C C . PRO A 1 93 ? -1.652 17.143 2.440 1.00 95.69 93 PRO A C 1
ATOM 732 O O . PRO A 1 93 ? -2.475 17.144 3.345 1.00 95.69 93 PRO A O 1
ATOM 735 N N . SER A 1 94 ? -2.020 17.242 1.160 1.00 94.88 94 SER A N 1
ATOM 736 C CA . SER A 1 94 ? -3.414 17.431 0.728 1.00 94.88 94 SER A CA 1
ATOM 737 C C . SER A 1 94 ? -4.347 16.266 1.088 1.00 94.88 94 SER A C 1
ATOM 739 O O . SER A 1 94 ? -5.562 16.406 0.995 1.00 94.88 94 SER A O 1
ATOM 741 N N . PHE A 1 95 ? -3.796 15.119 1.494 1.00 94.31 95 PHE A N 1
ATOM 742 C CA . PHE A 1 95 ? -4.547 13.907 1.816 1.00 94.31 95 PHE A CA 1
ATOM 743 C C . PHE A 1 95 ? -4.327 13.423 3.253 1.00 94.31 95 PHE A C 1
ATOM 745 O O . PHE A 1 95 ? -4.811 12.343 3.600 1.00 94.31 95 PHE A O 1
ATOM 752 N N . SER A 1 96 ? -3.597 14.165 4.095 1.00 90.19 96 SER A N 1
ATOM 753 C CA . SER A 1 96 ? -3.258 13.718 5.454 1.00 90.19 96 SER A CA 1
ATOM 754 C C . SER A 1 96 ? -4.497 13.554 6.338 1.00 90.19 96 SER A C 1
ATOM 756 O O . SER A 1 96 ? -4.622 12.525 7.001 1.00 90.19 96 SER A O 1
ATOM 758 N N . GLU A 1 97 ? -5.431 14.505 6.255 1.00 91.12 97 GLU A N 1
ATOM 759 C CA . GLU A 1 97 ? -6.676 14.563 7.041 1.00 91.12 97 GLU A CA 1
ATOM 760 C C . GLU A 1 97 ? -7.925 14.133 6.252 1.00 91.12 97 GLU A C 1
ATOM 762 O O . GLU A 1 97 ? -9.053 14.205 6.745 1.00 91.12 97 GLU A O 1
ATOM 767 N N . ASN A 1 98 ? -7.749 13.680 5.009 1.00 95.19 98 ASN A N 1
ATOM 768 C CA . ASN A 1 98 ? -8.869 13.253 4.184 1.00 95.19 98 ASN A CA 1
ATOM 769 C C . ASN A 1 98 ? -9.480 11.947 4.740 1.00 95.19 98 ASN A C 1
ATOM 771 O O . ASN A 1 98 ? -8.795 10.934 4.914 1.00 95.19 98 ASN A O 1
ATOM 775 N N . LYS A 1 99 ? -10.792 11.983 5.008 1.00 93.44 99 LYS A N 1
ATOM 776 C CA . LYS A 1 99 ? -11.560 10.900 5.652 1.00 93.44 99 LYS A CA 1
ATOM 777 C C . LYS A 1 99 ? -11.967 9.761 4.715 1.00 93.44 99 LYS A C 1
ATOM 779 O O . LYS A 1 99 ? -12.571 8.793 5.171 1.00 93.44 99 LYS A O 1
ATOM 784 N N . GLU A 1 100 ? -11.659 9.871 3.430 1.00 96.25 100 GLU A N 1
ATOM 785 C CA . GLU A 1 100 ? -12.033 8.900 2.401 1.00 96.25 100 GLU A CA 1
ATOM 786 C C . GLU A 1 100 ? -10.816 8.290 1.709 1.00 96.25 100 GLU A C 1
ATOM 788 O O . GLU A 1 100 ? -10.882 7.151 1.253 1.00 96.25 100 GLU A O 1
ATOM 793 N N . MET A 1 101 ? -9.689 9.006 1.655 1.00 97.50 101 MET A N 1
ATOM 794 C CA . MET A 1 101 ? -8.505 8.546 0.938 1.00 97.50 101 MET A CA 1
ATOM 795 C C . MET A 1 101 ? -7.190 9.081 1.498 1.00 97.50 101 MET A C 1
ATOM 797 O O . MET A 1 101 ? -7.138 10.121 2.150 1.00 97.50 101 MET A O 1
ATOM 801 N N . GLY A 1 102 ? -6.099 8.377 1.216 1.00 98.19 102 GLY A N 1
ATOM 802 C CA . GLY A 1 102 ? -4.731 8.776 1.532 1.00 98.19 102 GLY A CA 1
ATOM 803 C C . GLY A 1 102 ? -3.820 8.539 0.335 1.00 98.19 102 GLY A C 1
ATOM 804 O O . GLY A 1 102 ? -4.054 7.616 -0.443 1.00 98.19 102 GLY A O 1
ATOM 805 N N . VAL A 1 103 ? -2.785 9.363 0.183 1.00 98.31 103 VAL A N 1
ATOM 806 C CA . VAL A 1 103 ? -1.795 9.208 -0.889 1.00 98.31 103 VAL A CA 1
ATOM 807 C C . VAL A 1 103 ? -0.394 9.334 -0.308 1.00 98.31 103 VAL A C 1
ATOM 809 O O . VAL A 1 103 ? -0.105 10.279 0.427 1.00 98.31 103 VAL A O 1
ATOM 812 N N . TRP A 1 104 ? 0.483 8.401 -0.672 1.00 98.25 104 TRP A N 1
ATOM 813 C CA . TRP A 1 104 ? 1.907 8.433 -0.355 1.00 98.25 104 TRP A CA 1
ATOM 814 C C . TRP A 1 104 ? 2.710 8.335 -1.640 1.00 98.25 104 TRP A C 1
ATOM 816 O O . TRP A 1 1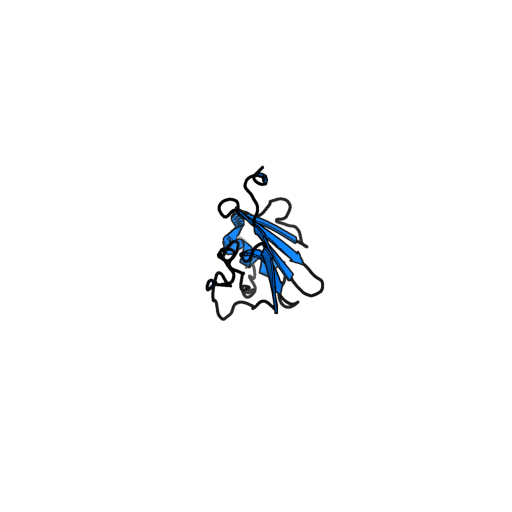04 ? 2.418 7.511 -2.505 1.00 98.25 104 TRP A O 1
ATOM 826 N N . ARG A 1 105 ? 3.754 9.153 -1.752 1.00 97.00 105 ARG A N 1
ATOM 827 C CA . ARG A 1 105 ? 4.638 9.176 -2.913 1.00 97.00 105 ARG A CA 1
ATOM 828 C C . ARG A 1 105 ? 6.047 8.754 -2.515 1.00 97.00 105 ARG A C 1
ATOM 830 O O . ARG A 1 105 ? 6.849 9.577 -2.081 1.00 97.00 105 ARG A O 1
ATOM 837 N N . VAL A 1 106 ? 6.352 7.469 -2.661 1.00 96.69 106 VAL A N 1
ATOM 838 C CA . VAL A 1 106 ? 7.619 6.861 -2.233 1.00 96.69 106 VAL A CA 1
ATOM 839 C C . VAL A 1 106 ? 8.689 7.099 -3.303 1.00 96.69 106 VAL A C 1
ATOM 841 O O . VAL A 1 106 ? 9.017 6.229 -4.106 1.00 96.69 106 VAL A O 1
ATOM 844 N N . ILE A 1 107 ? 9.175 8.341 -3.370 1.00 93.94 107 ILE A N 1
ATOM 845 C CA . ILE A 1 107 ? 10.020 8.868 -4.458 1.00 93.94 107 ILE A CA 1
ATOM 846 C C . ILE A 1 107 ? 11.347 8.128 -4.655 1.00 93.94 107 ILE A C 1
ATOM 848 O O . ILE A 1 107 ? 11.776 7.930 -5.788 1.00 93.94 107 ILE A O 1
ATOM 852 N N . ASP A 1 108 ? 11.979 7.682 -3.576 1.00 93.19 108 ASP A N 1
ATOM 853 C CA . ASP A 1 108 ? 13.254 6.962 -3.599 1.00 93.19 108 ASP A CA 1
ATOM 854 C C . ASP A 1 108 ? 13.113 5.536 -4.140 1.00 93.19 108 ASP A C 1
ATOM 856 O O . ASP A 1 108 ? 14.045 5.006 -4.744 1.00 93.19 108 ASP A O 1
ATOM 860 N N . ARG A 1 109 ? 11.929 4.938 -3.986 1.00 93.38 109 ARG A N 1
ATOM 861 C CA . ARG A 1 109 ? 11.593 3.609 -4.514 1.00 93.38 109 ARG A CA 1
ATOM 862 C C . ARG A 1 109 ? 10.695 3.636 -5.754 1.00 93.38 109 ARG A C 1
ATOM 864 O O . ARG A 1 109 ? 10.408 2.578 -6.299 1.00 93.38 109 ARG A O 1
ATOM 871 N N . LYS A 1 110 ? 10.305 4.824 -6.226 1.00 94.12 110 LYS A N 1
ATOM 872 C CA . LYS A 1 110 ? 9.552 5.067 -7.470 1.00 94.12 110 LYS A CA 1
ATOM 873 C C . LYS A 1 110 ? 8.187 4.373 -7.548 1.00 94.12 110 LYS A C 1
ATOM 875 O O . LYS A 1 110 ? 7.827 3.813 -8.581 1.00 94.12 110 LYS A O 1
ATOM 880 N N . PHE A 1 111 ? 7.413 4.440 -6.471 1.00 96.06 111 PHE A N 1
ATOM 881 C CA . PHE A 1 111 ? 6.017 4.006 -6.482 1.00 96.06 111 PHE A CA 1
ATOM 882 C C . PHE A 1 111 ? 5.140 4.903 -5.609 1.00 96.06 111 PHE A C 1
ATOM 884 O O . PHE A 1 111 ? 5.614 5.593 -4.701 1.00 96.06 111 PHE A O 1
ATOM 891 N N . ALA A 1 112 ? 3.848 4.915 -5.903 1.00 97.50 112 ALA A N 1
ATOM 892 C CA . ALA A 1 112 ? 2.822 5.583 -5.128 1.00 97.50 112 ALA A CA 1
ATOM 893 C C . ALA A 1 112 ? 1.941 4.551 -4.424 1.00 97.50 112 ALA A C 1
ATOM 895 O O . ALA A 1 112 ? 1.756 3.434 -4.911 1.00 97.50 112 ALA A O 1
ATOM 896 N N . ILE A 1 113 ? 1.397 4.953 -3.281 1.00 98.50 113 ILE A N 1
ATOM 897 C CA . ILE A 1 113 ? 0.378 4.210 -2.549 1.00 98.50 113 ILE A CA 1
ATOM 898 C C . ILE A 1 113 ? -0.872 5.077 -2.512 1.00 98.50 113 ILE A C 1
ATOM 900 O O . ILE A 1 113 ? -0.802 6.229 -2.080 1.00 98.50 113 ILE A O 1
ATOM 904 N N . GLN A 1 114 ? -2.009 4.526 -2.916 1.00 98.50 114 GLN A N 1
ATOM 905 C CA . GLN A 1 114 ? -3.316 5.130 -2.702 1.00 98.50 114 GLN A CA 1
ATOM 906 C C . GLN A 1 114 ? -4.125 4.258 -1.748 1.00 98.50 114 GLN A C 1
ATOM 908 O O . GLN A 1 114 ? -4.390 3.096 -2.029 1.00 98.50 114 GLN A O 1
ATOM 913 N N . LEU A 1 115 ? -4.554 4.841 -0.638 1.00 98.69 115 LEU A N 1
ATOM 914 C CA . LEU A 1 115 ? -5.537 4.276 0.276 1.00 98.69 115 LEU A CA 1
ATOM 915 C C . LEU A 1 115 ? -6.903 4.868 -0.065 1.00 98.69 115 LEU A C 1
ATOM 917 O O . LEU A 1 115 ? -7.009 6.080 -0.237 1.00 98.69 115 LEU A O 1
ATOM 921 N N . ALA A 1 116 ? -7.945 4.049 -0.118 1.00 98.31 116 ALA A N 1
ATOM 922 C CA . ALA A 1 116 ? -9.310 4.512 -0.325 1.00 98.31 116 ALA A CA 1
ATOM 923 C C . ALA A 1 116 ? -10.306 3.697 0.502 1.00 98.31 116 ALA A C 1
ATOM 925 O O . ALA A 1 116 ? -10.194 2.473 0.607 1.00 98.31 116 ALA A O 1
ATOM 926 N N . LYS A 1 117 ? -11.315 4.378 1.042 1.00 97.06 117 LYS A N 1
ATOM 927 C CA . LYS A 1 117 ? -12.511 3.745 1.589 1.00 97.06 117 LYS A CA 1
ATOM 928 C C . LYS A 1 117 ? -13.359 3.197 0.440 1.00 97.06 117 LYS A C 1
ATOM 930 O O . LYS A 1 117 ? -13.432 3.789 -0.634 1.00 97.06 117 LYS A O 1
ATOM 935 N N . THR A 1 118 ? -13.997 2.063 0.677 1.00 96.12 118 THR A N 1
ATOM 936 C CA . THR A 1 118 ? -14.942 1.417 -0.241 1.00 96.12 118 THR A CA 1
ATOM 937 C C . THR A 1 118 ? -16.185 0.988 0.541 1.00 96.12 118 THR A C 1
ATOM 939 O O . THR A 1 118 ? -16.177 1.024 1.773 1.00 96.12 118 THR A O 1
ATOM 942 N N . GLU A 1 119 ? -17.249 0.574 -0.144 1.00 94.38 119 GLU A N 1
ATOM 943 C CA . GLU A 1 119 ? -18.456 0.040 0.514 1.00 94.38 119 GLU A CA 1
ATOM 944 C C . GLU A 1 119 ? -18.169 -1.251 1.307 1.00 94.38 119 GLU A C 1
ATOM 946 O O . GLU A 1 119 ? -18.797 -1.527 2.334 1.00 94.38 119 GLU A O 1
ATOM 951 N N . ASP A 1 120 ? -17.157 -2.010 0.883 1.00 94.00 120 ASP A N 1
ATOM 952 C CA . ASP A 1 120 ? -16.808 -3.318 1.445 1.00 94.00 120 ASP A CA 1
ATOM 953 C C . ASP A 1 120 ? -15.618 -3.294 2.411 1.00 94.00 120 ASP A C 1
ATOM 955 O O . ASP A 1 120 ? -15.244 -4.326 2.962 1.00 94.00 120 ASP A O 1
ATOM 959 N N . GLY A 1 121 ? -15.088 -2.106 2.707 1.00 96.25 121 GLY A N 1
ATOM 960 C CA . GLY A 1 121 ? -13.965 -1.916 3.620 1.00 96.25 121 GLY A CA 1
ATOM 961 C C . GLY A 1 121 ? -12.961 -0.930 3.052 1.00 96.25 121 GLY A C 1
ATOM 962 O O . GLY A 1 121 ? -13.301 0.215 2.734 1.00 96.25 121 GLY A O 1
ATOM 963 N N . VAL A 1 122 ? -11.715 -1.361 2.902 1.00 98.12 122 VAL A N 1
ATOM 964 C CA . VAL A 1 122 ? -10.599 -0.498 2.515 1.00 98.12 122 VAL A CA 1
ATOM 965 C C . VAL A 1 122 ? -9.815 -1.117 1.368 1.00 98.12 122 VAL A C 1
ATOM 967 O O . VAL A 1 122 ? -9.575 -2.320 1.321 1.00 98.12 122 VAL A O 1
ATOM 970 N N . ARG A 1 123 ? -9.374 -0.269 0.441 1.00 98.50 123 ARG A N 1
ATOM 971 C CA . ARG A 1 123 ? -8.523 -0.645 -0.683 1.00 98.50 123 ARG A CA 1
ATOM 972 C C . ARG A 1 123 ? -7.201 0.110 -0.628 1.00 98.50 123 ARG A C 1
ATOM 974 O O . ARG A 1 123 ? -7.196 1.323 -0.423 1.00 98.50 123 ARG A O 1
ATOM 981 N N . ILE A 1 124 ? -6.101 -0.598 -0.867 1.00 98.56 124 ILE A N 1
ATOM 982 C CA . ILE A 1 124 ? -4.757 -0.032 -1.003 1.00 98.56 124 ILE A CA 1
ATOM 983 C C . ILE A 1 124 ? -4.217 -0.392 -2.383 1.00 98.56 124 ILE A C 1
ATOM 985 O O . ILE A 1 124 ? -4.168 -1.564 -2.737 1.00 98.56 124 ILE A O 1
ATOM 989 N N . ILE A 1 125 ? -3.820 0.607 -3.162 1.00 98.56 125 ILE A N 1
ATOM 990 C CA . ILE A 1 125 ? -3.269 0.440 -4.505 1.00 98.56 125 ILE A CA 1
ATOM 991 C C . ILE A 1 125 ? -1.800 0.857 -4.485 1.00 98.56 125 ILE A C 1
ATOM 993 O O . ILE A 1 125 ? -1.479 1.937 -3.993 1.00 98.56 125 ILE A O 1
ATOM 997 N N . TYR A 1 126 ? -0.930 0.023 -5.043 1.00 98.25 126 TYR A N 1
ATOM 998 C CA . TYR A 1 126 ? 0.492 0.274 -5.241 1.00 98.25 126 TYR A CA 1
ATOM 999 C C . TYR A 1 126 ? 0.765 0.392 -6.737 1.00 98.25 126 TYR A C 1
ATOM 1001 O O . TYR A 1 126 ? 0.501 -0.547 -7.488 1.00 98.25 126 TYR A O 1
ATOM 1009 N N . LEU A 1 127 ? 1.296 1.537 -7.166 1.00 96.31 127 LEU A N 1
ATOM 1010 C CA . LEU A 1 127 ? 1.570 1.816 -8.577 1.00 96.31 127 LEU A CA 1
ATOM 1011 C C . LEU A 1 127 ? 2.995 2.344 -8.758 1.00 96.31 127 LEU A C 1
ATOM 1013 O O . LEU A 1 127 ? 3.353 3.333 -8.113 1.00 96.31 127 LEU A O 1
ATOM 1017 N N . PRO A 1 128 ? 3.821 1.735 -9.622 1.00 94.44 128 PRO A N 1
ATOM 1018 C CA . PRO A 1 128 ? 5.118 2.281 -9.979 1.00 94.44 128 PRO A CA 1
ATOM 1019 C C . PRO A 1 128 ? 4.940 3.577 -10.778 1.00 94.44 128 PRO A C 1
ATOM 1021 O O . PRO A 1 128 ? 3.959 3.760 -11.497 1.00 94.44 128 PRO A O 1
ATOM 1024 N N . PHE A 1 129 ? 5.915 4.478 -10.692 1.00 90.25 129 PHE A N 1
ATOM 1025 C CA . PHE A 1 129 ? 5.976 5.640 -11.575 1.00 90.25 129 PHE A CA 1
ATOM 1026 C C . PHE A 1 129 ? 7.365 5.840 -12.175 1.00 90.25 129 PHE A C 1
ATOM 1028 O O . PHE A 1 129 ? 8.398 5.611 -11.544 1.00 90.25 129 PHE A O 1
ATOM 1035 N N . GLY A 1 130 ? 7.387 6.304 -13.426 1.00 77.94 130 GLY A N 1
ATOM 1036 C CA . GLY A 1 130 ? 8.614 6.641 -14.143 1.00 77.94 130 GLY A CA 1
ATOM 1037 C C . GLY A 1 130 ? 9.262 7.943 -13.658 1.00 77.94 130 GLY A C 1
ATOM 1038 O O . GLY A 1 130 ? 8.664 8.735 -12.927 1.00 77.94 130 GLY A O 1
ATOM 1039 N N . LYS A 1 131 ? 10.498 8.198 -14.117 1.00 57.25 131 LYS A N 1
ATOM 1040 C CA . 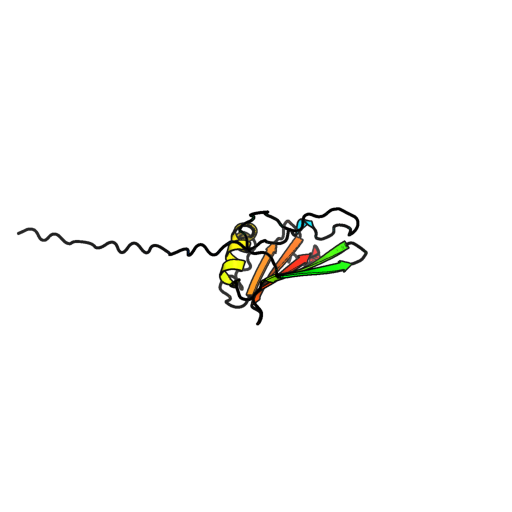LYS A 1 131 ? 11.264 9.419 -13.785 1.00 57.25 131 LYS A CA 1
ATOM 1041 C C . LYS A 1 131 ? 10.519 10.713 -14.137 1.00 57.25 131 LYS A C 1
ATOM 1043 O O . LYS A 1 131 ? 10.684 11.707 -13.441 1.00 57.25 131 LYS A O 1
ATOM 1048 N N . GLU A 1 132 ? 9.699 10.698 -15.184 1.00 58.50 132 GLU A N 1
ATOM 1049 C CA . GLU A 1 132 ? 9.007 11.890 -15.693 1.00 58.50 132 GLU A CA 1
ATOM 1050 C C . GLU A 1 132 ? 7.936 12.434 -14.749 1.00 58.50 132 GLU A C 1
ATOM 1052 O O . GLU A 1 132 ? 7.555 13.598 -14.848 1.00 58.50 132 GLU A O 1
ATOM 1057 N N . GLN A 1 133 ? 7.475 11.613 -13.805 1.00 58.19 133 GLN A N 1
ATOM 1058 C CA . GLN A 1 133 ? 6.401 11.999 -12.905 1.00 58.19 133 GLN A CA 1
ATOM 1059 C C . GLN A 1 133 ? 6.917 12.738 -11.661 1.00 58.19 133 GLN A C 1
ATOM 1061 O O . GLN A 1 133 ? 6.100 13.315 -10.954 1.00 58.19 133 GLN A O 1
ATOM 1066 N N . LEU A 1 134 ? 8.230 12.762 -11.386 1.00 56.19 134 LEU A N 1
ATOM 1067 C CA . LEU A 1 134 ? 8.862 13.306 -10.164 1.00 56.19 134 LEU A CA 1
ATOM 1068 C C . LEU A 1 134 ? 8.843 14.848 -10.022 1.00 56.19 134 LEU A C 1
ATOM 1070 O O . LEU A 1 134 ? 9.584 15.378 -9.196 1.00 56.19 134 LEU A O 1
ATOM 1074 N N . LYS A 1 135 ? 8.046 15.552 -10.829 1.00 50.75 135 LYS A N 1
ATOM 1075 C CA . LYS A 1 135 ? 7.901 17.012 -10.770 1.00 50.75 135 LYS A CA 1
ATOM 1076 C C . LYS A 1 135 ? 7.046 17.453 -9.587 1.00 50.75 135 LYS A C 1
ATOM 1078 O O . LYS A 1 135 ? 6.106 16.702 -9.230 1.00 50.75 135 LYS A O 1
#

Radius of gyration: 19.65 Å; chains: 1; bounding box: 32×46×77 Å

Sequence (135 aa):
MKKIILTTIMLLTATHLNAQEIKLFDPGVLGQATDEAVKLFVATDPKAVEPQTIQVDLENGKYSGVMVHYGRNVTLEQARESLNEKYKKYQQPSFSENKEMGVWRVIDRKFAIQLAKTEDGVRIIYLPFGKEQLK